Protein AF-A0A849PYJ6-F1 (afdb_monomer_lite)

pLDDT: mean 90.27, std 10.07, range [42.25, 98.19]

Sequence (106 aa):
MLDLNNYNKTWIIILIVTAVLSTLLGSAMVIIDQNYYNGIQYLTTAIVFFATAYFINIGKIEFNSVSPNQRTQFMAGFVVIVIALGLKGIFWAVGIAVFIISIYNI

Secondary structure (DSSP, 8-state):
---TT-HHHHHHHHHHHHHHHHHHHHHHHHHTS--HHHHHHHHHHHHHHHHHHHHHHTTSS-TTTS-HHHHHHHHHHHHHHHHHHHTTTTTHHHHHHHHHHHHHT-

Structure (mmCIF, N/CA/C/O backbone):
data_AF-A0A849PYJ6-F1
#
_entry.id   AF-A0A849PYJ6-F1
#
loop_
_atom_site.group_PDB
_atom_site.id
_atom_site.type_symbol
_atom_site.label_atom_id
_atom_site.label_alt_id
_atom_site.label_comp_id
_atom_site.label_asym_id
_atom_site.label_entity_id
_atom_site.label_seq_id
_atom_site.pdbx_PDB_ins_code
_atom_site.Cartn_x
_atom_site.Cartn_y
_atom_site.Cartn_z
_atom_site.occupancy
_atom_site.B_iso_or_equiv
_atom_site.auth_seq_id
_atom_site.auth_comp_id
_atom_site.auth_asym_id
_atom_site.auth_atom_id
_atom_site.pdbx_PDB_model_num
ATOM 1 N N . MET A 1 1 ? 14.298 17.055 -9.319 1.00 42.25 1 MET A N 1
ATOM 2 C CA . MET A 1 1 ? 13.281 16.954 -10.388 1.00 42.25 1 MET A CA 1
ATOM 3 C C . MET A 1 1 ? 12.671 15.559 -10.304 1.00 42.25 1 MET A C 1
ATOM 5 O O . MET A 1 1 ? 13.427 14.592 -10.267 1.00 42.25 1 MET A O 1
ATOM 9 N N . LEU A 1 2 ? 11.354 15.441 -10.108 1.00 42.72 2 LEU A N 1
ATOM 10 C CA . LEU A 1 2 ? 10.668 14.144 -10.108 1.00 42.72 2 LEU A CA 1
ATOM 11 C C . LEU A 1 2 ? 10.698 13.615 -11.542 1.00 42.72 2 LEU A C 1
ATOM 13 O O . LEU A 1 2 ? 10.019 14.159 -12.405 1.00 42.72 2 LEU A O 1
ATOM 17 N N . ASP A 1 3 ? 11.542 12.621 -11.803 1.00 48.66 3 ASP A N 1
ATOM 18 C CA . ASP A 1 3 ? 11.551 11.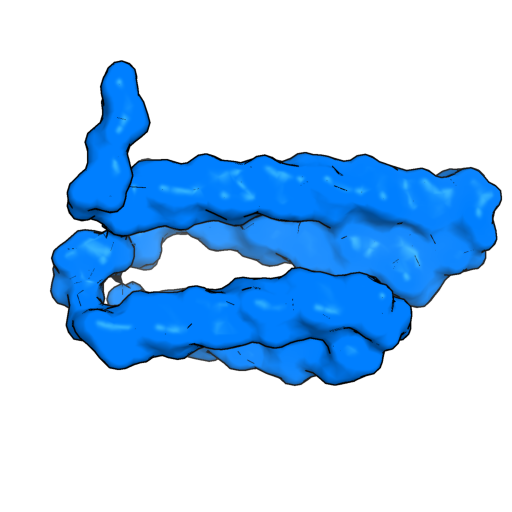929 -13.087 1.00 48.66 3 ASP A CA 1
ATOM 19 C C . ASP A 1 3 ? 10.328 11.007 -13.151 1.00 48.66 3 ASP A C 1
ATOM 21 O O . ASP A 1 3 ? 10.359 9.865 -12.689 1.00 48.66 3 ASP A O 1
ATOM 25 N N . LEU A 1 4 ? 9.216 11.567 -13.632 1.00 54.34 4 LEU A N 1
ATOM 26 C CA . LEU A 1 4 ? 7.923 10.890 -13.747 1.00 54.34 4 LEU A CA 1
ATOM 27 C C . LEU A 1 4 ? 7.919 9.799 -14.832 1.00 54.34 4 LEU A C 1
ATOM 29 O O . LEU A 1 4 ? 6.962 9.031 -14.894 1.00 54.34 4 LEU A O 1
ATOM 33 N N . ASN A 1 5 ? 8.983 9.684 -15.640 1.00 60.81 5 ASN A N 1
ATOM 34 C CA . ASN A 1 5 ? 9.142 8.582 -16.592 1.00 60.81 5 ASN A CA 1
ATOM 35 C C . ASN A 1 5 ? 9.550 7.269 -15.908 1.00 60.81 5 ASN A C 1
ATOM 37 O O . ASN A 1 5 ? 9.451 6.206 -16.518 1.00 60.81 5 ASN A O 1
ATOM 41 N N . ASN A 1 6 ? 9.984 7.320 -14.644 1.00 85.75 6 ASN A N 1
ATOM 42 C CA . ASN A 1 6 ? 10.288 6.132 -13.860 1.00 85.75 6 ASN A CA 1
ATOM 43 C C . ASN A 1 6 ? 9.053 5.694 -13.060 1.00 85.75 6 ASN A C 1
ATOM 45 O O . ASN A 1 6 ? 8.744 6.255 -12.002 1.00 85.75 6 ASN A O 1
ATOM 49 N N . TYR A 1 7 ? 8.364 4.662 -13.551 1.00 86.88 7 TYR A N 1
ATOM 50 C CA . TYR A 1 7 ? 7.145 4.148 -12.929 1.00 86.88 7 TYR A CA 1
ATOM 51 C C . TYR A 1 7 ? 7.387 3.683 -11.492 1.00 86.88 7 TYR A C 1
ATOM 53 O O . TYR A 1 7 ? 6.567 3.980 -10.625 1.00 86.88 7 TYR A O 1
ATOM 61 N N . ASN A 1 8 ? 8.521 3.036 -11.208 1.00 90.62 8 ASN A N 1
ATOM 62 C CA . ASN A 1 8 ? 8.860 2.595 -9.851 1.00 90.62 8 ASN A CA 1
ATOM 63 C C . ASN A 1 8 ? 8.911 3.776 -8.886 1.00 90.62 8 ASN A C 1
ATOM 65 O O . ASN A 1 8 ? 8.298 3.743 -7.821 1.00 90.62 8 ASN A O 1
ATOM 69 N N . LYS A 1 9 ? 9.620 4.844 -9.270 1.00 91.44 9 LYS A N 1
ATOM 70 C CA . LYS A 1 9 ? 9.790 6.027 -8.421 1.00 91.44 9 LYS A CA 1
ATOM 71 C C . LYS A 1 9 ? 8.454 6.714 -8.153 1.00 91.44 9 LYS A C 1
ATOM 73 O O . LYS A 1 9 ? 8.174 7.075 -7.012 1.00 91.44 9 LYS A O 1
ATOM 78 N N . THR A 1 10 ? 7.626 6.854 -9.186 1.00 92.81 10 THR A N 1
ATOM 79 C CA . THR A 1 10 ? 6.275 7.412 -9.066 1.00 92.81 10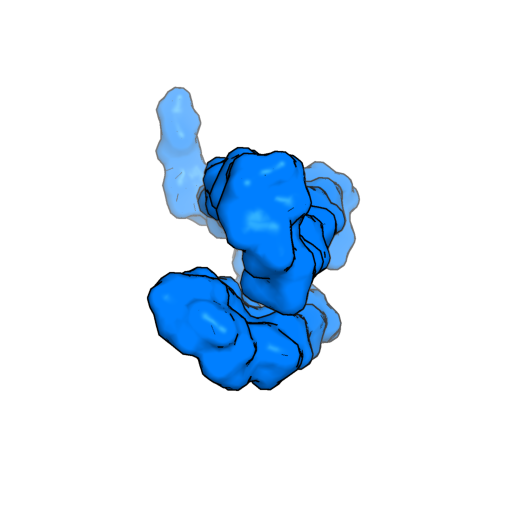 THR A CA 1
ATOM 80 C C . THR A 1 10 ? 5.419 6.582 -8.108 1.00 92.81 10 THR A C 1
ATOM 82 O O . THR A 1 10 ? 4.819 7.135 -7.187 1.00 92.81 10 THR A O 1
ATOM 85 N N . TRP A 1 11 ? 5.415 5.256 -8.256 1.00 93.88 11 TRP A N 1
ATOM 86 C CA . TRP A 1 11 ? 4.616 4.372 -7.408 1.00 93.88 11 TRP A CA 1
ATOM 87 C C . TRP A 1 11 ? 5.084 4.306 -5.964 1.00 93.88 11 TRP A C 1
ATOM 89 O O . TRP A 1 11 ? 4.241 4.337 -5.072 1.00 93.88 11 TRP A O 1
ATOM 99 N N . ILE A 1 12 ? 6.393 4.288 -5.713 1.00 95.44 12 ILE A N 1
ATOM 100 C CA . ILE A 1 12 ? 6.937 4.370 -4.351 1.00 95.44 12 ILE A CA 1
ATOM 101 C C . ILE A 1 12 ? 6.387 5.611 -3.641 1.00 95.44 12 ILE A C 1
ATOM 103 O O . ILE A 1 12 ? 5.898 5.507 -2.518 1.00 95.44 12 ILE A O 1
ATOM 107 N N . ILE A 1 13 ? 6.420 6.774 -4.299 1.00 95.88 13 ILE A N 1
ATOM 108 C CA . ILE A 1 13 ? 5.941 8.030 -3.709 1.00 95.88 13 ILE A CA 1
ATOM 109 C C . ILE A 1 13 ? 4.438 7.962 -3.429 1.00 95.88 13 ILE A C 1
ATOM 111 O O . ILE A 1 13 ? 4.022 8.277 -2.315 1.00 95.88 13 ILE A O 1
ATOM 115 N N . ILE A 1 14 ? 3.635 7.530 -4.407 1.00 95.94 14 ILE A N 1
ATOM 116 C CA . ILE A 1 14 ? 2.177 7.417 -4.252 1.00 95.94 14 ILE A CA 1
ATOM 117 C C . ILE A 1 14 ? 1.839 6.491 -3.079 1.00 95.94 14 ILE A C 1
ATOM 119 O O . ILE A 1 14 ? 1.096 6.886 -2.183 1.00 95.94 14 ILE A O 1
ATOM 123 N N . LEU A 1 15 ? 2.434 5.297 -3.038 1.00 96.81 15 LEU A N 1
ATOM 124 C CA . LEU A 1 15 ? 2.186 4.310 -1.988 1.00 96.81 15 LEU A CA 1
ATOM 125 C C . LEU A 1 15 ? 2.586 4.828 -0.608 1.00 96.81 15 LEU A C 1
ATOM 127 O O . LEU A 1 15 ? 1.806 4.685 0.328 1.00 96.81 15 LEU A O 1
ATOM 131 N N . ILE A 1 16 ? 3.755 5.464 -0.471 1.00 97.69 16 ILE A N 1
ATOM 132 C CA . ILE A 1 16 ? 4.207 6.027 0.810 1.00 97.69 16 ILE A CA 1
ATOM 133 C C . ILE A 1 16 ? 3.251 7.121 1.283 1.00 97.69 16 ILE A C 1
ATOM 135 O O . ILE A 1 16 ? 2.821 7.096 2.435 1.00 97.69 16 ILE A O 1
ATOM 139 N N . VAL A 1 17 ? 2.881 8.063 0.412 1.00 97.69 17 VAL A N 1
ATOM 140 C CA . VAL A 1 17 ? 1.967 9.155 0.776 1.00 97.69 17 VAL A CA 1
ATOM 141 C C . VAL A 1 17 ? 0.613 8.596 1.213 1.00 97.69 17 VAL A C 1
ATOM 143 O O . VAL A 1 17 ? 0.104 8.967 2.271 1.00 97.69 17 VAL A O 1
ATOM 146 N N . THR A 1 18 ? 0.037 7.665 0.450 1.00 96.50 18 THR A N 1
ATOM 147 C CA . THR A 1 18 ? -1.255 7.060 0.799 1.00 96.50 18 THR A CA 1
ATOM 148 C C . THR A 1 18 ? -1.169 6.196 2.059 1.00 96.50 18 THR A C 1
ATOM 150 O O . THR A 1 18 ? -2.108 6.200 2.856 1.00 96.50 18 THR A O 1
ATOM 153 N N . ALA A 1 19 ? -0.053 5.500 2.290 1.00 97.81 19 ALA A N 1
ATOM 154 C CA . ALA A 1 19 ? 0.175 4.727 3.507 1.00 97.81 19 ALA A CA 1
ATOM 155 C C . ALA A 1 19 ? 0.234 5.629 4.744 1.00 97.81 19 ALA A C 1
ATOM 157 O O . ALA A 1 19 ? -0.449 5.352 5.723 1.00 97.81 19 ALA A O 1
ATOM 158 N N . VAL A 1 20 ? 0.973 6.742 4.687 1.00 98.19 20 VAL A N 1
ATOM 159 C CA . VAL A 1 20 ? 1.052 7.722 5.784 1.00 98.19 20 VAL A CA 1
ATOM 160 C C . VAL A 1 20 ? -0.333 8.281 6.113 1.00 98.19 20 VAL A C 1
ATOM 162 O O . VAL A 1 20 ? -0.732 8.275 7.277 1.00 98.19 20 VAL A O 1
ATOM 165 N N . LEU A 1 21 ? -1.096 8.706 5.100 1.00 97.19 21 LEU A N 1
ATOM 166 C CA . LEU A 1 21 ? -2.465 9.200 5.292 1.00 97.19 21 LEU A CA 1
ATOM 167 C C . LEU A 1 21 ? -3.376 8.131 5.906 1.00 97.19 21 LEU A C 1
ATOM 169 O O . LEU A 1 21 ? -4.133 8.422 6.830 1.00 97.19 21 LEU A O 1
ATOM 173 N N . SER A 1 22 ? -3.271 6.888 5.435 1.00 96.62 22 SER A N 1
ATOM 174 C CA . SER A 1 22 ? -4.049 5.765 5.964 1.00 96.62 22 SER A CA 1
ATOM 175 C C . SER A 1 22 ? -3.671 5.440 7.408 1.00 96.62 22 SER A C 1
ATOM 177 O O . SER A 1 22 ? -4.555 5.177 8.215 1.00 96.62 22 SER A O 1
ATOM 179 N N . THR A 1 23 ? -2.391 5.526 7.776 1.00 98.12 23 THR A N 1
ATOM 180 C CA . THR A 1 23 ? -1.945 5.367 9.166 1.00 98.12 23 THR A CA 1
ATOM 181 C C . THR A 1 23 ? -2.542 6.443 10.061 1.00 98.12 23 THR A C 1
ATOM 183 O O . THR A 1 23 ? -3.053 6.118 11.131 1.00 98.12 23 THR A O 1
ATOM 186 N N . LEU A 1 24 ? -2.515 7.710 9.636 1.00 97.69 24 LEU A N 1
ATOM 187 C CA . LEU A 1 24 ? -3.079 8.820 10.409 1.00 97.69 24 LEU A CA 1
ATOM 188 C C . LEU A 1 24 ? -4.589 8.647 10.618 1.00 97.69 24 LEU A C 1
ATOM 190 O O . LEU A 1 24 ? -5.053 8.698 11.756 1.00 97.69 24 LEU A O 1
ATOM 194 N N . LEU A 1 25 ? -5.337 8.375 9.544 1.00 95.88 25 LEU A N 1
ATOM 195 C CA . LEU A 1 25 ? -6.783 8.141 9.610 1.00 95.88 25 LEU A CA 1
ATOM 196 C C . LEU A 1 25 ? -7.123 6.901 10.440 1.00 95.88 25 LEU A C 1
ATOM 198 O O . LEU A 1 25 ? -7.979 6.965 11.317 1.00 95.88 25 LEU A O 1
ATOM 202 N N . GLY A 1 26 ? -6.425 5.789 10.211 1.00 96.81 26 GLY A N 1
ATOM 203 C CA . GLY A 1 26 ? -6.632 4.548 10.950 1.00 96.81 26 GLY A CA 1
ATOM 204 C C . GLY A 1 26 ? -6.355 4.709 12.442 1.00 96.81 26 GLY A C 1
ATOM 205 O O . GLY A 1 26 ? -7.148 4.265 13.268 1.00 96.81 26 GLY A O 1
ATOM 206 N N . SER A 1 27 ? -5.279 5.413 12.798 1.00 97.69 27 SER A N 1
ATOM 207 C CA . SER A 1 27 ? -4.926 5.688 14.196 1.00 97.69 27 SER A CA 1
ATOM 208 C C . SER A 1 27 ? -5.958 6.592 14.868 1.00 97.69 27 SER A C 1
ATOM 210 O O . SER A 1 27 ? -6.380 6.300 15.984 1.00 97.69 27 SER A O 1
ATOM 212 N N . ALA A 1 28 ? -6.413 7.647 14.184 1.00 97.06 28 ALA A N 1
ATOM 213 C CA . ALA A 1 28 ? -7.478 8.515 14.683 1.00 97.06 28 ALA A CA 1
ATOM 214 C C . ALA A 1 28 ? -8.783 7.733 14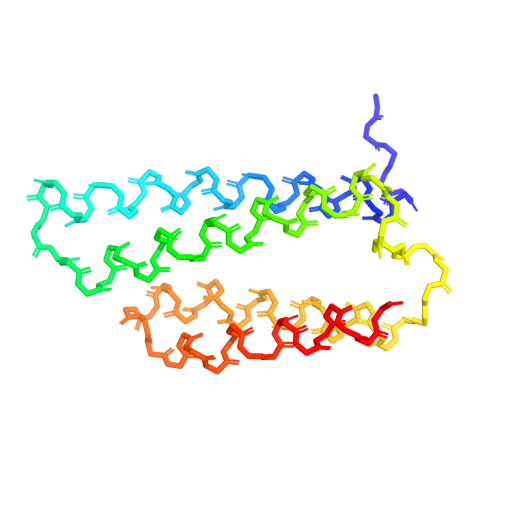.908 1.00 97.06 28 ALA A C 1
ATOM 216 O O . ALA A 1 28 ? -9.369 7.822 15.984 1.00 97.06 28 ALA A O 1
ATOM 217 N N . MET A 1 29 ? -9.180 6.882 13.957 1.00 96.06 29 MET A N 1
ATOM 218 C CA . MET A 1 29 ? -10.386 6.059 14.088 1.00 96.06 29 MET A CA 1
ATOM 219 C C . MET A 1 29 ? -10.311 5.070 15.257 1.00 96.06 29 MET A C 1
ATOM 221 O O . MET A 1 29 ? -11.314 4.843 15.926 1.00 96.06 29 MET A O 1
ATOM 225 N N . VAL A 1 30 ? -9.141 4.477 15.518 1.00 96.69 30 VAL A N 1
ATOM 226 C CA . VAL A 1 30 ? -8.951 3.523 16.624 1.00 96.69 30 VAL A CA 1
ATOM 227 C C . VAL A 1 30 ? -8.887 4.226 17.982 1.00 96.69 30 VAL A C 1
ATOM 229 O O . VAL A 1 30 ? -9.493 3.751 18.940 1.00 96.69 30 VAL A O 1
ATOM 232 N N . ILE A 1 31 ? -8.138 5.328 18.081 1.00 96.88 31 ILE A N 1
ATOM 233 C CA . ILE A 1 31 ? -7.814 5.980 19.360 1.00 96.88 31 ILE A CA 1
ATOM 234 C C . ILE A 1 31 ? -8.898 6.980 19.776 1.00 96.88 31 ILE A C 1
ATOM 236 O O . ILE A 1 31 ? -9.247 7.042 20.952 1.00 96.88 31 ILE A O 1
ATOM 240 N N . ILE A 1 32 ? -9.408 7.770 18.828 1.00 96.00 32 ILE A N 1
ATOM 241 C CA . ILE A 1 32 ? -10.325 8.888 19.089 1.00 96.00 32 ILE A CA 1
ATOM 242 C C . ILE A 1 32 ? -11.768 8.436 18.866 1.00 96.00 32 ILE A C 1
ATOM 244 O O . ILE A 1 32 ? -12.586 8.519 19.779 1.00 96.00 32 ILE A O 1
ATOM 248 N N . ASP A 1 33 ? -12.068 7.906 17.678 1.00 94.00 33 ASP A N 1
ATOM 249 C CA . ASP A 1 33 ? -13.456 7.635 17.273 1.00 94.00 33 ASP A CA 1
ATOM 250 C C . ASP A 1 33 ? -13.978 6.268 17.747 1.00 94.00 33 ASP A C 1
ATOM 252 O O . ASP A 1 33 ? -15.164 5.976 17.596 1.00 94.00 33 ASP A O 1
ATOM 256 N N . GLN A 1 34 ? -13.099 5.403 18.270 1.00 94.38 34 GLN A N 1
ATOM 257 C CA . GLN A 1 34 ? -13.392 4.013 18.661 1.00 94.38 34 GLN A CA 1
ATOM 258 C C . GLN A 1 34 ? -14.031 3.169 17.537 1.00 94.38 34 GLN A C 1
ATOM 260 O O . GLN A 1 34 ? -14.661 2.137 17.775 1.00 94.38 34 GLN A O 1
ATOM 265 N N . ASN A 1 35 ? -13.844 3.570 16.277 1.00 93.81 35 ASN A N 1
ATOM 266 C CA . ASN A 1 35 ? -14.294 2.831 15.105 1.00 93.81 35 ASN A CA 1
ATOM 267 C C . ASN A 1 35 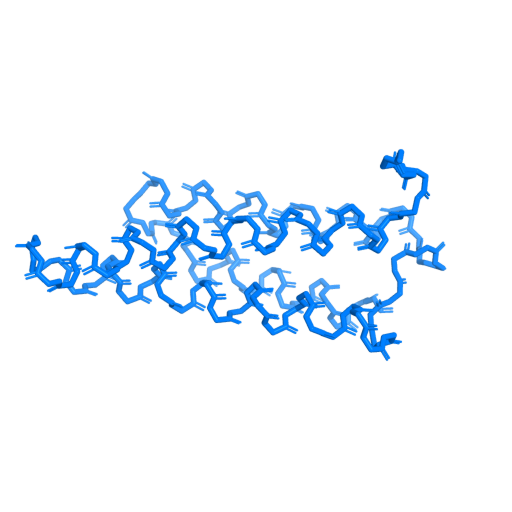? -13.225 1.819 14.686 1.00 93.81 35 ASN A C 1
ATOM 269 O O . ASN A 1 35 ? -12.522 1.984 13.686 1.00 93.81 35 ASN A O 1
ATOM 273 N N . TYR A 1 36 ? -13.099 0.757 15.481 1.00 94.25 36 TYR A N 1
ATOM 274 C CA . TYR A 1 36 ? -12.041 -0.237 15.318 1.00 94.25 36 TYR A CA 1
ATOM 275 C C . TYR A 1 36 ? -12.083 -0.945 13.968 1.00 94.25 36 TYR A C 1
ATOM 277 O O . TYR A 1 36 ? -11.035 -1.185 13.380 1.00 94.25 36 TYR A O 1
ATOM 285 N N . TYR A 1 37 ? -13.275 -1.258 13.455 1.00 93.38 37 TYR A N 1
ATOM 286 C CA . TYR A 1 37 ? -13.403 -1.994 12.200 1.00 93.38 37 TYR A CA 1
ATOM 287 C C . TYR A 1 37 ? -12.807 -1.210 11.026 1.00 93.38 37 TYR A C 1
ATOM 289 O O . TYR A 1 37 ? -11.892 -1.697 10.364 1.00 93.38 37 TYR A O 1
ATOM 297 N N . ASN A 1 38 ? -13.252 0.032 10.818 1.00 93.25 38 ASN A N 1
ATOM 298 C CA . ASN A 1 38 ? -12.712 0.868 9.746 1.00 93.25 38 ASN A CA 1
ATOM 299 C C . ASN A 1 38 ? -11.257 1.256 10.032 1.00 93.25 38 ASN A C 1
ATOM 301 O O . ASN A 1 38 ? -10.419 1.206 9.135 1.00 93.25 38 ASN A O 1
ATOM 305 N N . GLY A 1 39 ? -10.927 1.572 11.288 1.00 95.62 39 GLY A N 1
ATOM 306 C CA . GLY A 1 39 ? -9.565 1.911 11.687 1.00 95.62 39 GLY A CA 1
ATOM 307 C C . GLY A 1 39 ? -8.557 0.808 11.351 1.00 95.62 39 GLY A C 1
ATOM 308 O O . GLY A 1 39 ? -7.528 1.077 10.733 1.00 95.62 39 GLY A O 1
ATOM 309 N N . ILE A 1 40 ? -8.882 -0.453 11.651 1.00 95.38 40 ILE A N 1
ATOM 310 C CA . ILE A 1 40 ? -8.041 -1.612 11.317 1.00 95.38 40 ILE A CA 1
ATOM 311 C C . ILE A 1 40 ? -7.905 -1.792 9.801 1.00 95.38 40 ILE A C 1
ATOM 313 O O . ILE A 1 40 ? -6.818 -2.132 9.334 1.00 95.38 40 ILE A O 1
ATOM 317 N N . GLN A 1 41 ? -8.952 -1.540 9.011 1.00 95.69 41 GLN A N 1
ATOM 318 C CA . GLN A 1 41 ? -8.856 -1.604 7.547 1.00 95.69 41 GLN A CA 1
ATOM 319 C C . GLN A 1 41 ? -7.882 -0.561 6.987 1.00 95.69 41 GLN A C 1
ATOM 321 O O . GLN A 1 41 ? -7.049 -0.888 6.135 1.00 95.69 41 GLN A O 1
ATOM 326 N N . TYR A 1 42 ? -7.931 0.675 7.492 1.00 96.44 42 TYR A N 1
ATOM 327 C CA . TYR A 1 42 ? -6.978 1.726 7.127 1.00 96.44 42 TYR A CA 1
ATOM 328 C C . TYR A 1 42 ? -5.542 1.349 7.517 1.00 96.44 42 TYR A C 1
ATOM 330 O O . TYR A 1 42 ? -4.638 1.442 6.687 1.00 96.44 42 TYR A O 1
ATOM 338 N N . LEU A 1 43 ? -5.330 0.855 8.741 1.00 96.88 43 LEU A N 1
ATOM 339 C CA . LEU A 1 43 ? -4.006 0.437 9.219 1.00 96.88 43 LEU A CA 1
ATOM 340 C C . LEU A 1 43 ?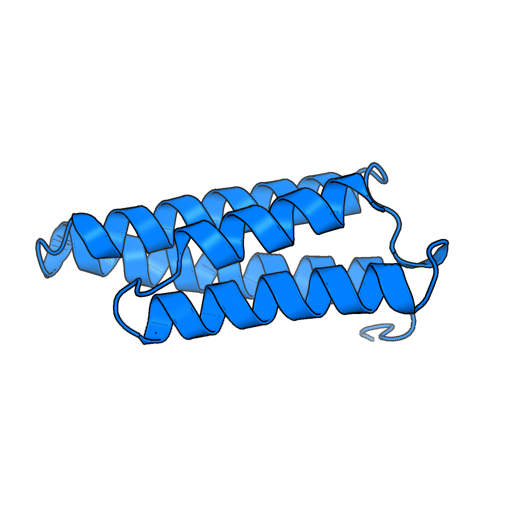 -3.451 -0.753 8.426 1.00 96.88 43 LEU A C 1
ATOM 342 O O . LEU A 1 43 ? -2.287 -0.752 8.031 1.00 96.88 43 LEU A O 1
ATOM 346 N N . THR A 1 44 ? -4.292 -1.744 8.128 1.00 95.81 44 THR A N 1
ATOM 347 C CA . THR A 1 44 ? -3.909 -2.903 7.308 1.00 95.81 44 THR A CA 1
ATOM 348 C C . THR A 1 44 ? -3.518 -2.459 5.901 1.00 95.81 44 THR A C 1
ATOM 350 O O . THR A 1 44 ? -2.498 -2.894 5.370 1.00 95.81 44 THR A O 1
ATOM 353 N N . THR A 1 45 ? -4.280 -1.536 5.312 1.00 96.06 45 THR A N 1
ATOM 354 C CA . THR A 1 45 ? -3.959 -0.964 3.998 1.00 96.06 45 THR A CA 1
ATOM 355 C C . THR A 1 45 ? -2.628 -0.219 4.018 1.00 96.06 45 THR A C 1
ATOM 357 O O . THR A 1 45 ? -1.820 -0.387 3.107 1.00 96.06 45 THR A O 1
ATOM 360 N N . ALA A 1 46 ? -2.359 0.555 5.074 1.00 97.50 46 ALA A N 1
ATOM 361 C CA . ALA A 1 46 ? -1.088 1.249 5.229 1.00 97.50 46 ALA A CA 1
ATOM 362 C C . ALA A 1 46 ? 0.098 0.273 5.242 1.00 97.50 46 ALA A C 1
ATOM 364 O O . ALA A 1 46 ? 1.081 0.500 4.538 1.00 97.50 46 ALA A O 1
ATOM 365 N N . ILE A 1 47 ? -0.013 -0.842 5.975 1.00 97.12 47 ILE A N 1
ATOM 366 C CA . ILE A 1 47 ? 1.015 -1.895 6.005 1.00 97.12 47 ILE A CA 1
ATOM 367 C C . ILE A 1 47 ? 1.246 -2.464 4.603 1.00 97.12 47 ILE A C 1
ATOM 369 O O . ILE A 1 47 ? 2.392 -2.560 4.163 1.00 97.12 47 ILE A O 1
ATOM 373 N N . VAL A 1 48 ? 0.173 -2.801 3.882 1.00 96.38 48 VAL A N 1
ATOM 374 C CA . VAL A 1 48 ? 0.258 -3.339 2.515 1.00 96.38 48 VAL A CA 1
ATOM 375 C C . VAL A 1 48 ? 0.960 -2.352 1.578 1.00 96.38 48 VAL A C 1
ATOM 377 O O . VAL A 1 48 ? 1.837 -2.749 0.808 1.00 96.38 48 VAL A O 1
ATOM 380 N N . PHE A 1 49 ? 0.640 -1.061 1.659 1.00 97.31 49 PHE A N 1
ATOM 381 C CA . PHE A 1 49 ? 1.261 -0.036 0.819 1.00 97.31 49 PHE A CA 1
ATOM 382 C C . PHE A 1 49 ? 2.726 0.224 1.179 1.00 97.31 49 PHE A C 1
ATOM 384 O O . PHE A 1 49 ? 3.552 0.297 0.269 1.00 97.31 49 PHE A O 1
ATOM 391 N N . PHE A 1 50 ? 3.087 0.274 2.466 1.00 97.94 50 PHE A N 1
ATOM 392 C CA . PHE A 1 50 ? 4.493 0.356 2.877 1.00 97.94 50 PHE A CA 1
ATOM 393 C C . PHE A 1 50 ? 5.298 -0.859 2.412 1.00 97.94 50 PHE A C 1
ATOM 395 O O . PHE A 1 50 ? 6.385 -0.694 1.860 1.00 97.94 50 PHE A O 1
ATOM 402 N N . ALA A 1 51 ? 4.761 -2.070 2.582 1.00 96.50 51 ALA A N 1
ATOM 403 C CA . ALA A 1 51 ? 5.414 -3.299 2.139 1.00 96.50 51 ALA A CA 1
ATOM 404 C C . ALA A 1 51 ? 5.621 -3.307 0.618 1.00 96.50 51 ALA A C 1
ATOM 406 O O . ALA A 1 51 ? 6.706 -3.625 0.137 1.00 96.50 51 ALA A O 1
ATOM 407 N N . THR A 1 52 ? 4.608 -2.887 -0.140 1.00 95.88 52 THR A N 1
ATOM 408 C CA . THR A 1 52 ? 4.697 -2.798 -1.602 1.00 95.88 52 THR A CA 1
ATOM 409 C C . THR A 1 52 ? 5.744 -1.770 -2.028 1.00 95.88 52 THR A C 1
ATOM 411 O O . THR A 1 52 ? 6.608 -2.087 -2.839 1.00 95.88 52 THR A O 1
ATOM 414 N N . ALA A 1 53 ? 5.743 -0.569 -1.439 1.00 96.50 53 ALA A N 1
ATOM 415 C CA . ALA A 1 53 ? 6.751 0.454 -1.721 1.00 96.50 53 ALA A CA 1
ATOM 416 C C . ALA A 1 53 ? 8.173 -0.041 -1.415 1.00 96.50 53 ALA A C 1
ATOM 418 O O . ALA A 1 53 ? 9.095 0.189 -2.198 1.00 96.50 53 ALA A O 1
ATOM 419 N N . TYR A 1 54 ? 8.343 -0.768 -0.308 1.00 95.94 54 TYR A N 1
ATOM 420 C CA . TYR A 1 54 ? 9.608 -1.402 0.044 1.00 95.94 54 TYR A CA 1
ATOM 421 C C . TYR A 1 54 ? 10.044 -2.432 -1.006 1.00 95.94 54 TYR A C 1
ATOM 423 O O . TYR A 1 54 ? 11.193 -2.393 -1.445 1.00 95.94 54 TYR A O 1
ATOM 431 N N . PHE A 1 55 ? 9.140 -3.305 -1.463 1.00 95.25 55 PHE A N 1
ATOM 432 C CA . PHE A 1 55 ? 9.450 -4.306 -2.487 1.00 95.25 55 PHE A CA 1
ATOM 433 C C . PHE A 1 55 ? 9.827 -3.695 -3.839 1.00 95.25 55 PHE A C 1
ATOM 435 O O . PHE A 1 55 ? 10.744 -4.202 -4.485 1.00 95.25 55 PHE A O 1
ATOM 442 N N . ILE A 1 56 ? 9.202 -2.583 -4.234 1.00 94.31 56 ILE A N 1
ATOM 443 C CA . ILE A 1 56 ? 9.617 -1.825 -5.424 1.00 94.31 56 ILE A CA 1
ATOM 444 C C . ILE A 1 56 ? 11.021 -1.248 -5.218 1.00 94.31 56 ILE A C 1
ATOM 446 O O . ILE A 1 56 ? 11.881 -1.371 -6.084 1.00 94.31 56 ILE A O 1
ATOM 450 N N . ASN A 1 57 ? 11.281 -0.643 -4.056 1.00 93.81 57 ASN A N 1
ATOM 451 C CA . ASN A 1 57 ? 12.558 0.009 -3.768 1.00 93.81 57 ASN A CA 1
ATOM 452 C C . ASN A 1 57 ? 13.751 -0.961 -3.791 1.00 93.81 57 ASN A C 1
ATOM 454 O O . ASN A 1 57 ? 14.841 -0.576 -4.202 1.00 93.81 57 ASN A O 1
ATOM 458 N N . ILE A 1 58 ? 13.554 -2.215 -3.370 1.00 94.19 58 ILE A N 1
ATOM 459 C CA . ILE A 1 58 ? 14.596 -3.254 -3.431 1.00 94.19 58 ILE A CA 1
ATOM 460 C C . ILE A 1 58 ? 14.619 -4.024 -4.764 1.00 94.19 58 ILE A C 1
ATOM 462 O O . ILE A 1 58 ? 15.334 -5.017 -4.873 1.00 94.19 58 ILE A O 1
ATOM 466 N N . GLY A 1 59 ? 13.823 -3.611 -5.756 1.00 89.19 59 GLY A N 1
ATOM 467 C CA . GLY A 1 59 ? 13.788 -4.216 -7.091 1.00 89.19 59 GLY A CA 1
ATOM 468 C C . GLY A 1 59 ? 13.084 -5.574 -7.173 1.00 89.19 59 GLY A C 1
ATOM 469 O O . GLY A 1 59 ? 13.269 -6.291 -8.150 1.00 89.19 59 GLY A O 1
ATOM 470 N N . LYS A 1 60 ? 12.282 -5.955 -6.168 1.00 89.50 60 LYS A N 1
ATOM 471 C CA . LYS A 1 60 ? 11.441 -7.167 -6.238 1.00 89.50 60 LYS A CA 1
ATOM 472 C C . LYS A 1 60 ? 10.171 -6.971 -7.067 1.00 89.50 60 LYS A C 1
ATOM 474 O O . LYS A 1 60 ? 9.577 -7.959 -7.472 1.00 89.50 60 LYS A O 1
ATOM 479 N N . ILE A 1 61 ? 9.761 -5.723 -7.284 1.00 90.69 61 ILE A N 1
ATOM 480 C CA . ILE A 1 61 ? 8.645 -5.337 -8.153 1.00 90.69 61 ILE A CA 1
ATOM 481 C C . ILE A 1 61 ? 9.188 -4.278 -9.117 1.00 90.69 61 ILE A C 1
ATOM 483 O O . ILE A 1 61 ? 9.583 -3.200 -8.674 1.00 90.69 61 ILE A O 1
ATOM 487 N N . GLU A 1 62 ? 9.209 -4.575 -10.417 1.00 90.81 62 GLU A N 1
ATOM 488 C CA . GLU A 1 62 ? 9.791 -3.706 -11.449 1.00 90.81 62 GLU A CA 1
ATOM 489 C C . GLU A 1 62 ? 8.717 -3.289 -12.466 1.00 90.81 62 GLU A C 1
ATOM 491 O O . GLU A 1 62 ? 8.396 -4.004 -13.409 1.00 90.81 62 GLU A O 1
ATOM 496 N N . PHE A 1 63 ? 8.152 -2.094 -12.298 1.00 86.88 63 PHE A N 1
ATOM 497 C CA . PHE A 1 63 ? 7.079 -1.584 -13.154 1.00 86.88 63 PHE A CA 1
ATOM 498 C C . PHE A 1 63 ? 7.547 -1.141 -14.541 1.00 86.88 63 PHE A C 1
ATOM 500 O O . PHE A 1 63 ? 6.732 -1.030 -15.460 1.00 86.88 63 PHE A O 1
ATOM 507 N N . ASN A 1 64 ? 8.836 -0.842 -14.707 1.00 85.25 64 ASN A N 1
ATOM 508 C CA . ASN A 1 64 ? 9.354 -0.343 -15.978 1.00 85.25 64 ASN A CA 1
ATOM 509 C C . ASN A 1 64 ? 9.462 -1.451 -17.042 1.00 85.25 64 ASN A C 1
ATOM 511 O O . ASN A 1 64 ? 9.377 -1.149 -18.231 1.00 85.25 64 ASN A O 1
ATOM 515 N N . SER A 1 65 ? 9.617 -2.716 -16.634 1.00 84.38 65 SER A N 1
ATOM 516 C CA . SER A 1 65 ? 9.795 -3.871 -17.528 1.00 84.38 65 SER A CA 1
ATOM 517 C C . SER A 1 65 ? 8.495 -4.607 -17.871 1.00 84.38 65 SER A C 1
ATOM 519 O O . SER A 1 65 ? 8.482 -5.426 -18.790 1.00 84.38 65 SER A O 1
ATOM 521 N N . VAL A 1 66 ? 7.396 -4.317 -17.171 1.00 87.69 66 VAL A N 1
ATOM 522 C CA . VAL A 1 66 ? 6.118 -5.023 -17.340 1.00 87.69 66 VAL A CA 1
ATOM 523 C C . VAL A 1 66 ? 5.190 -4.386 -18.371 1.00 87.69 66 VAL A C 1
ATOM 525 O O . VAL A 1 66 ? 5.243 -3.188 -18.690 1.00 87.69 66 VAL A O 1
ATOM 528 N N . SER A 1 67 ? 4.280 -5.209 -18.894 1.00 89.31 67 SER A N 1
ATOM 529 C CA . SER A 1 67 ? 3.306 -4.790 -19.898 1.00 89.31 67 SER A CA 1
ATOM 530 C C . SER A 1 67 ? 2.379 -3.682 -19.370 1.00 89.31 67 SER A C 1
ATOM 532 O O . SER A 1 67 ? 2.122 -3.593 -18.163 1.00 89.31 67 SER A O 1
ATOM 534 N N . PRO A 1 68 ? 1.824 -2.834 -20.255 1.00 87.81 68 PRO A N 1
ATOM 535 C CA . PRO A 1 68 ? 0.819 -1.848 -19.866 1.00 87.81 68 PRO A CA 1
ATOM 536 C C . PRO A 1 68 ? -0.372 -2.472 -19.125 1.00 87.81 68 PRO A C 1
ATOM 538 O O . PRO A 1 68 ? -0.821 -1.916 -18.130 1.00 87.81 68 PRO A O 1
ATOM 541 N N . ASN A 1 69 ? -0.819 -3.666 -19.533 1.00 90.06 69 ASN A N 1
ATOM 542 C CA . ASN A 1 69 ? -1.936 -4.360 -18.888 1.00 90.06 69 ASN A CA 1
ATOM 543 C C . ASN A 1 69 ? -1.649 -4.709 -17.420 1.00 90.06 69 ASN A C 1
ATOM 545 O O . ASN A 1 69 ? -2.507 -4.484 -16.570 1.00 90.06 69 ASN A O 1
ATOM 549 N N . GLN A 1 70 ? -0.451 -5.214 -17.105 1.00 88.56 70 GLN A N 1
ATOM 550 C CA . GLN A 1 70 ? -0.051 -5.506 -15.719 1.00 88.56 70 GLN A CA 1
ATOM 551 C C . GLN A 1 70 ? -0.012 -4.224 -14.873 1.00 88.56 70 GLN A C 1
ATOM 553 O O . GLN A 1 70 ? -0.548 -4.190 -13.765 1.00 88.56 70 GLN A O 1
ATOM 558 N N . ARG A 1 71 ? 0.520 -3.126 -15.429 1.00 89.44 71 ARG A N 1
ATOM 559 C CA . ARG A 1 71 ? 0.507 -1.809 -14.767 1.00 89.44 71 ARG A CA 1
ATOM 560 C C . ARG A 1 71 ? -0.913 -1.315 -14.497 1.00 89.44 71 ARG A C 1
ATOM 562 O O . ARG A 1 71 ? -1.191 -0.811 -13.411 1.00 89.44 71 ARG A O 1
ATOM 569 N N . THR A 1 72 ? -1.820 -1.483 -15.456 1.00 89.56 72 THR A N 1
ATOM 570 C CA . THR A 1 72 ? -3.228 -1.100 -15.309 1.00 89.56 72 THR A CA 1
ATOM 571 C C . THR A 1 72 ? -3.949 -1.940 -14.256 1.00 89.56 72 THR A C 1
ATOM 573 O O . THR A 1 72 ? -4.744 -1.390 -13.499 1.00 89.56 72 THR A O 1
ATOM 576 N N . GLN A 1 73 ? -3.663 -3.241 -14.145 1.00 89.31 73 GLN A N 1
ATOM 577 C CA . GLN A 1 73 ? -4.232 -4.083 -13.083 1.00 89.31 73 GLN A CA 1
ATOM 578 C C . GLN A 1 73 ? -3.824 -3.586 -11.692 1.00 89.31 73 GLN A C 1
ATOM 580 O O . GLN A 1 73 ? -4.673 -3.472 -10.807 1.00 89.31 73 GLN A O 1
ATOM 585 N N . PHE A 1 74 ? -2.553 -3.216 -11.522 1.00 92.44 74 PHE A N 1
ATOM 586 C CA . PHE A 1 74 ? -2.051 -2.638 -10.277 1.00 92.44 74 PHE A CA 1
ATOM 587 C C . PHE A 1 74 ? -2.718 -1.302 -9.937 1.00 92.44 7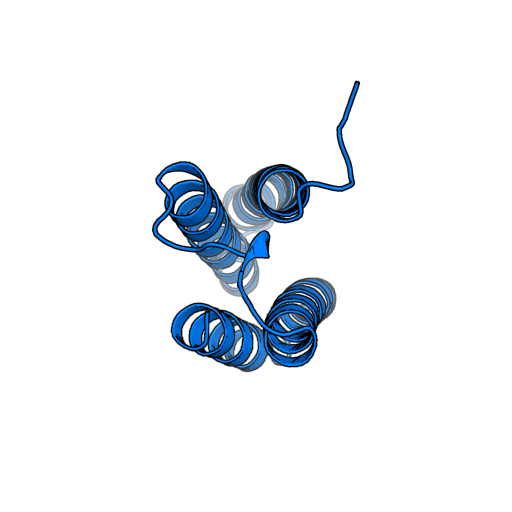4 PHE A C 1
ATOM 589 O O . PHE A 1 74 ? -3.208 -1.112 -8.822 1.00 92.44 74 PHE A O 1
ATOM 596 N N . MET A 1 75 ? -2.821 -0.406 -10.925 1.00 91.75 75 MET A N 1
ATOM 597 C CA . MET A 1 75 ? -3.559 0.856 -10.803 1.00 91.75 75 MET A CA 1
ATOM 598 C C . MET A 1 75 ? -5.006 0.632 -10.365 1.00 91.75 75 MET A C 1
ATOM 600 O O . MET A 1 75 ? -5.481 1.294 -9.445 1.00 91.75 75 MET A O 1
ATOM 604 N N . ALA A 1 76 ? -5.702 -0.304 -11.009 1.00 90.50 76 ALA A N 1
ATOM 605 C CA . ALA A 1 76 ? -7.093 -0.606 -10.709 1.00 90.50 76 ALA A CA 1
ATOM 606 C C . ALA A 1 76 ? -7.254 -1.138 -9.279 1.00 90.50 76 ALA A C 1
ATOM 608 O O . ALA A 1 76 ? -8.113 -0.648 -8.548 1.00 90.50 76 ALA A O 1
ATOM 609 N N . GLY A 1 77 ? -6.398 -2.072 -8.849 1.00 91.56 77 GLY A N 1
ATOM 610 C CA . GLY A 1 77 ? -6.397 -2.583 -7.476 1.00 91.56 77 GLY A CA 1
ATOM 611 C C . GLY A 1 77 ? -6.206 -1.470 -6.445 1.00 91.56 77 GLY A C 1
ATOM 612 O O . GLY A 1 77 ? -6.984 -1.366 -5.498 1.00 91.56 77 GLY A O 1
ATOM 613 N N . PHE A 1 78 ? -5.233 -0.582 -6.672 1.00 93.75 78 PHE A N 1
ATOM 614 C CA . PHE A 1 78 ? -4.988 0.576 -5.811 1.00 93.75 78 PHE A CA 1
ATOM 615 C C . PHE A 1 78 ? -6.220 1.487 -5.713 1.00 93.75 78 PHE A C 1
ATOM 617 O O . PHE A 1 78 ? -6.666 1.813 -4.613 1.00 93.75 78 PHE A O 1
ATOM 624 N N . VAL A 1 79 ? -6.805 1.866 -6.853 1.00 93.00 79 VAL A N 1
ATOM 625 C CA . VAL A 1 79 ? -7.975 2.757 -6.906 1.00 93.00 79 VAL A CA 1
ATOM 626 C C . VAL A 1 79 ? -9.176 2.140 -6.190 1.00 93.00 79 VAL A C 1
ATOM 628 O O . VAL A 1 79 ? -9.830 2.822 -5.401 1.00 93.00 79 VAL A O 1
ATOM 631 N N . VAL A 1 80 ? -9.447 0.850 -6.409 1.00 91.94 80 VAL A N 1
ATOM 632 C CA . VAL A 1 80 ? -10.555 0.147 -5.748 1.00 91.94 80 VAL A CA 1
ATOM 633 C C . VAL A 1 80 ? -10.372 0.141 -4.231 1.00 91.94 80 VAL A C 1
ATOM 635 O O . VAL A 1 80 ? -11.334 0.427 -3.524 1.00 91.94 80 VAL A O 1
ATOM 638 N N . ILE A 1 81 ? -9.160 -0.113 -3.716 1.00 93.25 81 ILE A N 1
ATOM 639 C CA . ILE A 1 81 ? -8.883 -0.054 -2.268 1.00 93.25 81 ILE A CA 1
ATOM 640 C C . ILE A 1 81 ? -9.181 1.337 -1.710 1.00 93.25 81 ILE A C 1
ATOM 642 O O . ILE A 1 81 ? -9.884 1.459 -0.706 1.00 93.25 81 ILE A O 1
ATOM 646 N N . VAL A 1 82 ? -8.644 2.384 -2.341 1.00 91.44 82 VAL A N 1
ATOM 647 C CA . VAL A 1 82 ? -8.768 3.760 -1.842 1.00 91.44 82 VAL A CA 1
ATOM 648 C C . VAL A 1 82 ? -10.231 4.207 -1.828 1.00 91.44 82 VAL A C 1
ATOM 650 O O . VAL A 1 82 ? -10.690 4.775 -0.836 1.00 91.44 82 VAL A O 1
ATOM 653 N N . ILE A 1 83 ? -10.990 3.898 -2.884 1.00 91.56 83 ILE A N 1
ATOM 654 C CA . ILE A 1 83 ? -12.428 4.194 -2.948 1.00 91.56 83 ILE A CA 1
ATOM 655 C C . ILE A 1 83 ? -13.195 3.382 -1.899 1.00 91.56 83 ILE A C 1
ATOM 657 O O . ILE A 1 83 ? -14.021 3.945 -1.183 1.00 91.56 83 ILE A O 1
ATOM 661 N N . ALA A 1 84 ? -12.909 2.084 -1.765 1.00 90.12 84 ALA A N 1
ATOM 662 C CA . ALA A 1 84 ? -13.566 1.213 -0.792 1.00 90.12 84 ALA A CA 1
ATOM 663 C C . ALA A 1 84 ? -13.387 1.712 0.648 1.00 90.12 84 ALA A C 1
ATOM 665 O O . ALA A 1 84 ? -14.348 1.742 1.417 1.00 90.12 84 ALA A O 1
ATOM 666 N N . LEU A 1 85 ? -12.182 2.166 1.007 1.00 89.62 85 LEU A N 1
ATOM 667 C CA . LEU A 1 85 ? -11.919 2.784 2.309 1.00 89.62 85 LEU A CA 1
ATOM 668 C C . LEU A 1 85 ? -12.752 4.056 2.514 1.00 89.62 85 LEU A C 1
ATOM 670 O O . LEU A 1 85 ? -13.383 4.211 3.559 1.00 89.62 85 LEU A O 1
ATOM 674 N N . GLY A 1 86 ? -12.837 4.920 1.496 1.00 86.38 86 GLY A N 1
ATOM 675 C CA . GLY A 1 86 ? -13.692 6.113 1.524 1.00 86.38 86 GLY A CA 1
ATOM 676 C C . GLY A 1 86 ? -15.186 5.801 1.693 1.00 86.38 86 GLY A C 1
ATOM 677 O O . GLY A 1 86 ? -15.924 6.593 2.276 1.00 86.38 86 GLY A O 1
ATOM 678 N N . LEU A 1 87 ? -15.630 4.619 1.257 1.00 88.62 87 LEU A N 1
ATOM 679 C CA . LEU A 1 87 ? -16.999 4.116 1.400 1.00 88.62 87 LEU A CA 1
ATOM 680 C C . LEU A 1 87 ? -17.187 3.234 2.648 1.00 88.62 87 LEU A C 1
ATOM 682 O O . LEU A 1 87 ? -17.967 2.283 2.628 1.00 88.62 87 LEU A O 1
ATOM 686 N N . LYS A 1 88 ? -16.487 3.545 3.749 1.00 83.88 88 LYS A N 1
ATOM 687 C CA . LYS A 1 88 ? -16.566 2.812 5.031 1.00 83.88 88 LYS A CA 1
ATOM 688 C C . LYS A 1 88 ? -16.222 1.320 4.904 1.00 83.88 88 LYS A C 1
ATOM 690 O O . LYS A 1 88 ? -16.844 0.478 5.548 1.00 83.88 88 LYS A O 1
ATOM 695 N N . GLY A 1 89 ? -15.269 0.984 4.041 1.00 78.50 89 GLY A N 1
ATOM 696 C CA . GLY A 1 89 ? -14.754 -0.379 3.928 1.00 78.50 89 GLY A CA 1
ATOM 697 C C . GLY A 1 89 ? -15.566 -1.321 3.046 1.00 78.50 89 GLY A C 1
ATOM 698 O O . GLY A 1 89 ? -15.243 -2.509 2.960 1.00 78.50 89 GLY A O 1
ATOM 699 N N . ILE A 1 90 ? -16.621 -0.836 2.388 1.00 83.69 90 ILE A N 1
ATOM 700 C CA . ILE A 1 90 ? -17.431 -1.653 1.482 1.00 83.69 90 ILE A CA 1
ATOM 701 C C . ILE A 1 90 ? -16.549 -2.103 0.305 1.00 83.69 90 ILE A C 1
ATOM 703 O O . ILE A 1 90 ? -15.949 -1.281 -0.378 1.00 83.69 90 ILE A O 1
ATOM 707 N N . PHE A 1 91 ? -16.457 -3.420 0.087 1.00 84.25 91 PHE A N 1
ATOM 708 C CA . PHE A 1 91 ? -15.564 -4.070 -0.891 1.00 84.25 91 PHE A CA 1
ATOM 709 C C . PHE A 1 91 ? -14.051 -3.916 -0.636 1.00 84.25 91 PHE A C 1
ATOM 711 O O . PHE A 1 91 ? -13.251 -4.283 -1.496 1.00 84.25 91 PHE A O 1
ATOM 718 N N . TRP A 1 92 ? -13.631 -3.468 0.554 1.00 90.31 92 TRP A N 1
ATOM 719 C CA . TRP A 1 92 ? -12.210 -3.278 0.884 1.00 90.31 92 TRP A CA 1
ATOM 720 C C . TRP A 1 92 ? -11.366 -4.543 0.669 1.00 90.31 92 TRP A C 1
ATOM 722 O O . TRP A 1 92 ? -10.336 -4.496 -0.002 1.00 90.31 92 TRP A O 1
ATOM 732 N N . ALA A 1 93 ? -11.841 -5.692 1.159 1.00 87.44 93 ALA A N 1
ATOM 733 C CA . ALA A 1 93 ? -11.135 -6.965 1.014 1.00 87.44 93 ALA A CA 1
ATOM 734 C C . ALA A 1 93 ? -10.969 -7.390 -0.457 1.00 87.44 93 ALA A C 1
ATOM 736 O O . ALA A 1 93 ? -9.945 -7.961 -0.824 1.00 87.44 93 ALA A O 1
ATOM 737 N N . VAL A 1 94 ? -11.948 -7.066 -1.311 1.00 87.69 94 VAL A N 1
ATOM 738 C CA . VAL A 1 94 ? -11.871 -7.326 -2.756 1.00 87.69 94 VAL A CA 1
ATOM 739 C C . VAL A 1 94 ? -10.795 -6.448 -3.387 1.00 87.69 94 VAL A C 1
ATOM 741 O O . VAL A 1 94 ? -9.970 -6.953 -4.144 1.00 87.69 94 VAL A O 1
ATOM 744 N N . GLY A 1 95 ? -10.745 -5.162 -3.027 1.00 87.50 95 GLY A N 1
ATOM 745 C CA . GLY A 1 95 ? -9.680 -4.260 -3.467 1.00 87.50 95 GLY A CA 1
ATOM 746 C C . GLY A 1 95 ? -8.292 -4.776 -3.085 1.00 87.50 95 GLY A C 1
ATOM 747 O O . GLY A 1 95 ? -7.409 -4.848 -3.938 1.00 87.50 95 GLY A O 1
ATOM 748 N N . ILE A 1 96 ? -8.117 -5.199 -1.828 1.00 89.50 96 ILE A N 1
ATOM 749 C CA . ILE A 1 96 ? -6.856 -5.772 -1.333 1.00 89.50 96 ILE A CA 1
ATOM 750 C C . ILE A 1 96 ? -6.475 -7.023 -2.124 1.00 89.50 96 ILE A C 1
ATOM 752 O O . ILE A 1 96 ? -5.330 -7.138 -2.555 1.00 89.50 96 ILE A O 1
ATOM 756 N N . ALA A 1 97 ? -7.421 -7.932 -2.366 1.00 90.12 97 ALA A N 1
ATOM 757 C CA . ALA A 1 97 ? -7.165 -9.138 -3.144 1.00 90.12 97 ALA A CA 1
ATOM 758 C C . ALA A 1 97 ? -6.719 -8.809 -4.578 1.00 90.12 97 ALA A C 1
ATOM 760 O O . ALA A 1 97 ? -5.698 -9.324 -5.028 1.00 90.12 97 ALA A O 1
ATOM 761 N N . VAL A 1 98 ? -7.428 -7.913 -5.273 1.00 87.38 98 VAL A N 1
ATOM 762 C CA . VAL A 1 98 ? -7.077 -7.490 -6.641 1.00 87.38 98 VAL A CA 1
ATOM 763 C C . VAL A 1 98 ? -5.689 -6.850 -6.679 1.00 87.38 98 VAL A C 1
ATOM 765 O O . VAL A 1 98 ? -4.885 -7.173 -7.551 1.00 87.38 98 VAL A O 1
ATOM 768 N N . PHE A 1 99 ? -5.378 -5.986 -5.714 1.00 91.56 99 PHE A N 1
ATOM 769 C CA . PHE A 1 99 ? -4.073 -5.340 -5.613 1.00 91.56 99 PHE A CA 1
ATOM 770 C C . PHE A 1 99 ? -2.946 -6.345 -5.359 1.00 91.56 99 PHE A C 1
ATOM 772 O O . PHE A 1 99 ? -1.940 -6.332 -6.062 1.00 91.56 99 PHE A O 1
ATOM 779 N N . ILE A 1 100 ? -3.123 -7.273 -4.419 1.00 90.75 100 ILE A N 1
ATOM 780 C CA . ILE A 1 100 ? -2.121 -8.305 -4.135 1.00 90.75 100 ILE A CA 1
ATOM 781 C C . ILE A 1 100 ? -1.915 -9.215 -5.353 1.00 90.75 100 ILE A C 1
ATOM 783 O O . ILE A 1 100 ? -0.775 -9.468 -5.730 1.00 90.75 100 ILE A O 1
ATOM 787 N N . ILE A 1 101 ? -2.989 -9.659 -6.015 1.00 90.62 101 ILE A N 1
ATOM 788 C CA . ILE A 1 101 ? -2.897 -10.473 -7.239 1.00 90.62 101 ILE A CA 1
ATOM 789 C C . ILE A 1 101 ? -2.138 -9.720 -8.335 1.00 90.62 101 ILE A C 1
ATOM 791 O O . ILE A 1 101 ? -1.300 -10.306 -9.014 1.00 90.62 101 ILE A O 1
ATOM 795 N N . SER A 1 102 ? -2.378 -8.415 -8.483 1.00 88.88 102 SER A N 1
ATOM 796 C CA . SER A 1 102 ? -1.661 -7.610 -9.473 1.00 88.88 102 SER A CA 1
ATOM 797 C C . SER A 1 102 ? -0.158 -7.525 -9.197 1.00 88.88 102 SER A C 1
ATOM 799 O O . SER A 1 102 ? 0.615 -7.530 -10.147 1.00 88.88 102 SER A O 1
ATOM 801 N N . ILE A 1 103 ? 0.257 -7.520 -7.922 1.00 89.06 103 ILE A N 1
ATOM 802 C CA . ILE A 1 103 ? 1.673 -7.564 -7.532 1.00 89.06 103 ILE A CA 1
ATOM 803 C C . ILE A 1 103 ? 2.304 -8.899 -7.930 1.00 89.06 103 ILE A C 1
ATOM 805 O O . ILE A 1 103 ? 3.409 -8.899 -8.446 1.00 89.06 103 ILE A O 1
ATOM 809 N N . TYR A 1 104 ? 1.611 -10.025 -7.732 1.00 86.88 104 TYR A N 1
ATOM 810 C CA . TYR A 1 104 ? 2.114 -11.339 -8.164 1.00 86.88 104 TYR A CA 1
ATOM 811 C C . TYR A 1 104 ? 2.243 -11.474 -9.683 1.00 86.88 104 TYR A C 1
ATOM 813 O O . TYR A 1 104 ? 3.012 -12.303 -10.163 1.00 86.88 104 TYR A O 1
ATOM 821 N N . ASN A 1 105 ? 1.469 -10.689 -10.429 1.00 84.50 105 ASN A N 1
ATOM 822 C CA . ASN A 1 105 ? 1.512 -10.671 -11.883 1.00 84.50 105 ASN A CA 1
ATOM 823 C C . ASN A 1 105 ? 2.592 -9.731 -12.439 1.00 84.50 105 ASN A C 1
ATOM 825 O O . ASN A 1 105 ? 2.702 -9.654 -13.663 1.00 84.50 105 ASN A O 1
ATOM 829 N N . ILE A 1 106 ? 3.325 -8.997 -11.595 1.00 83.12 106 ILE A N 1
ATOM 830 C CA . ILE A 1 106 ? 4.440 -8.113 -11.974 1.00 83.12 106 ILE A CA 1
ATOM 831 C C . ILE A 1 106 ? 5.756 -8.837 -11.725 1.00 83.12 106 ILE A C 1
ATOM 833 O O . ILE A 1 106 ? 6.560 -8.878 -12.681 1.00 83.12 106 ILE A O 1
#

Radius of gyration: 14.05 Å; chains: 1; bounding box: 32×28×39 Å

Foldseek 3Di:
DPPVLQPLSVLLVVLQVQLVVLQVVLCCCVPPVVVNVLSVLSNVSSVVSNVVSVCSVVPVAGPNPDDPVLVVQLVQLVVQLVVCSVVSNNCNVVSVVSNVVSRVVD